Protein AF-A0A1F9KVV2-F1 (afdb_monomer_lite)

Secondary structure (DSSP, 8-state):
-------SSSS-EEEEEEEEEEETTSTTEEEEEEEEEEE-SS--TT-----------TT--

Radius of gyration: 15.45 Å; chains: 1; bounding box: 33×18×43 Å

pLDDT: mean 81.63, std 8.92, range [61.25, 94.0]

Structure (mmCIF, N/CA/C/O backbone):
data_AF-A0A1F9KVV2-F1
#
_entry.id   AF-A0A1F9KVV2-F1
#
loop_
_atom_site.group_PDB
_atom_site.id
_atom_site.type_symbol
_atom_site.label_atom_id
_atom_site.label_alt_id
_atom_site.label_comp_id
_atom_site.label_asym_id
_atom_site.label_entity_id
_atom_site.label_seq_id
_atom_site.pdbx_PDB_ins_code
_atom_site.Cartn_x
_atom_site.Cartn_y
_atom_site.Cartn_z
_atom_site.occupancy
_atom_site.B_iso_or_equiv
_atom_site.auth_seq_id
_atom_site.auth_comp_id
_atom_site.auth_asym_id
_atom_site.auth_atom_id
_atom_site.pdbx_PDB_model_num
ATOM 1 N N . MET A 1 1 ? -11.019 1.774 -6.691 1.00 62.41 1 MET A N 1
ATOM 2 C CA . MET A 1 1 ? -10.770 3.191 -6.303 1.00 62.41 1 MET A CA 1
ATOM 3 C C . MET A 1 1 ? -10.135 3.250 -4.917 1.00 62.41 1 MET A C 1
ATOM 5 O O . MET A 1 1 ? -10.706 2.689 -3.990 1.00 62.41 1 MET A O 1
ATOM 9 N N . LEU A 1 2 ? -8.994 3.935 -4.764 1.00 63.56 2 LEU A N 1
ATOM 10 C CA . LEU A 1 2 ? -8.356 4.182 -3.462 1.00 63.56 2 LEU A CA 1
ATOM 11 C C . LEU A 1 2 ? -9.136 5.270 -2.703 1.00 63.56 2 LEU A C 1
ATOM 13 O O . LEU A 1 2 ? -9.305 6.373 -3.220 1.00 63.56 2 LEU A O 1
ATOM 17 N N . ARG A 1 3 ? -9.641 4.973 -1.502 1.00 68.81 3 ARG A N 1
ATOM 18 C CA . ARG A 1 3 ? -10.452 5.908 -0.696 1.00 68.81 3 ARG A CA 1
ATOM 19 C C . ARG A 1 3 ? -9.918 6.031 0.730 1.00 68.81 3 ARG A C 1
ATOM 21 O O . ARG A 1 3 ? -9.517 5.047 1.342 1.00 68.81 3 ARG A O 1
ATOM 28 N N . ALA A 1 4 ? -9.968 7.236 1.286 1.00 64.81 4 ALA A N 1
ATOM 29 C CA . ALA A 1 4 ? -9.548 7.514 2.663 1.00 64.81 4 ALA A CA 1
ATOM 30 C C . ALA A 1 4 ? -10.709 7.473 3.678 1.00 64.81 4 ALA A C 1
ATOM 32 O O . ALA A 1 4 ? -10.576 7.974 4.795 1.00 64.81 4 ALA A O 1
ATOM 33 N N . GLU A 1 5 ? -11.868 6.941 3.282 1.00 66.94 5 GLU A N 1
ATOM 34 C CA . GLU A 1 5 ? -13.041 6.846 4.150 1.00 66.94 5 GLU A CA 1
ATOM 35 C C . GLU A 1 5 ? -12.764 5.959 5.370 1.00 66.94 5 GLU A C 1
ATOM 37 O O . GLU A 1 5 ? -12.079 4.938 5.276 1.00 66.94 5 GLU A O 1
ATOM 42 N N . ARG A 1 6 ? -13.315 6.363 6.515 1.00 67.62 6 ARG A N 1
ATOM 43 C CA . ARG A 1 6 ? -13.202 5.645 7.784 1.00 67.62 6 ARG A CA 1
ATOM 44 C C . ARG A 1 6 ? -14.586 5.209 8.235 1.00 67.62 6 ARG A C 1
ATOM 46 O O . ARG A 1 6 ? -15.545 5.966 8.112 1.00 67.62 6 ARG A O 1
ATOM 53 N N . SER A 1 7 ? -14.672 3.996 8.759 1.00 65.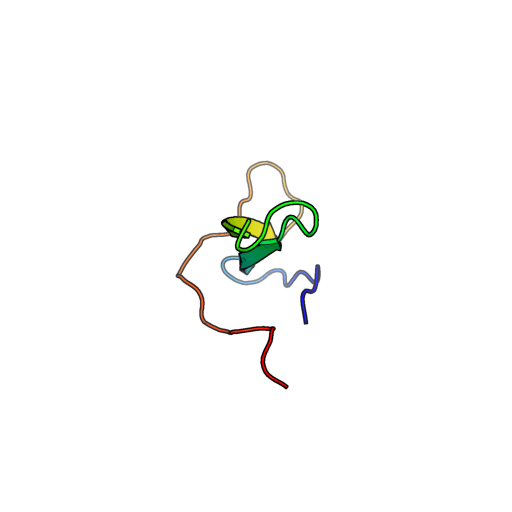62 7 SER A N 1
ATOM 54 C CA . SER A 1 7 ? -15.852 3.470 9.436 1.00 65.62 7 SER A CA 1
ATOM 55 C C . SER A 1 7 ? -15.414 3.113 10.848 1.00 65.62 7 SER A C 1
ATOM 57 O O . SER A 1 7 ? -14.426 2.406 10.983 1.00 65.62 7 SER A O 1
ATOM 59 N N . GLU A 1 8 ? -16.110 3.582 11.887 1.00 61.25 8 GLU A N 1
ATOM 60 C CA . GLU A 1 8 ? -15.751 3.365 13.306 1.00 61.25 8 GLU A CA 1
ATOM 61 C C . GLU A 1 8 ? -15.910 1.900 13.781 1.00 61.25 8 GLU A C 1
ATOM 63 O O . GLU A 1 8 ? -16.088 1.635 14.971 1.00 61.25 8 GLU A O 1
ATOM 68 N N . LYS A 1 9 ? -15.937 0.933 12.858 1.00 67.00 9 LYS A N 1
ATOM 69 C CA . LYS A 1 9 ? -16.116 -0.493 13.137 1.00 67.00 9 LYS A CA 1
ATOM 70 C C . LYS A 1 9 ? -15.172 -1.321 12.262 1.00 67.00 9 LYS A C 1
ATOM 72 O O . LYS A 1 9 ? -15.240 -1.236 11.038 1.00 67.00 9 LYS A O 1
ATOM 77 N N . GLY A 1 10 ? -14.376 -2.186 12.893 1.00 74.44 10 GLY A N 1
ATOM 78 C CA . GLY A 1 10 ? -13.537 -3.193 12.232 1.00 74.44 10 GLY A CA 1
ATOM 79 C C . GLY A 1 10 ? -12.045 -2.851 12.211 1.00 74.44 10 GLY A C 1
ATOM 80 O O . GLY A 1 10 ? -11.589 -1.958 12.909 1.00 74.44 10 GLY A O 1
ATOM 81 N N . ASN A 1 11 ? -11.283 -3.570 11.386 1.00 77.94 11 ASN A N 1
ATOM 82 C CA . ASN A 1 11 ? -9.814 -3.538 11.356 1.00 77.94 11 ASN A CA 1
ATOM 83 C C . ASN A 1 11 ? -9.210 -2.310 10.644 1.00 77.94 11 ASN A C 1
ATOM 85 O O . ASN A 1 11 ? -8.001 -2.244 10.427 1.00 77.94 11 ASN A O 1
ATOM 89 N N . GLY A 1 12 ? -10.032 -1.331 10.261 1.00 78.75 12 GLY A N 1
ATOM 90 C CA . GLY A 1 12 ? -9.639 -0.291 9.315 1.00 78.75 12 GLY A CA 1
ATOM 91 C C . GLY A 1 12 ? -9.479 -0.871 7.911 1.00 78.75 12 GLY A C 1
ATOM 92 O O . GLY A 1 12 ? -10.203 -1.785 7.512 1.00 78.75 12 GLY A O 1
ATOM 93 N N . ARG A 1 13 ? -8.552 -0.322 7.130 1.00 84.56 13 ARG A N 1
ATOM 94 C CA . ARG A 1 13 ? -8.295 -0.773 5.763 1.00 84.56 13 ARG A CA 1
ATOM 95 C C . ARG A 1 13 ? -6.809 -0.757 5.464 1.00 84.56 13 ARG A C 1
ATOM 97 O O . ARG A 1 13 ? -6.144 0.236 5.737 1.00 84.56 13 ARG A O 1
ATOM 104 N N . VAL A 1 14 ? -6.311 -1.819 4.846 1.00 86.31 14 VAL A N 1
ATOM 105 C CA . VAL A 1 14 ? -4.946 -1.873 4.322 1.00 86.31 14 VAL A CA 1
ATOM 106 C C . VAL A 1 14 ? -5.003 -1.926 2.803 1.00 86.31 14 VAL A C 1
ATOM 108 O O . VAL A 1 14 ? -5.732 -2.726 2.220 1.00 86.31 14 VAL A O 1
ATOM 111 N N . TYR A 1 15 ? -4.263 -1.031 2.159 1.00 86.12 15 TYR A N 1
ATOM 112 C CA . TYR A 1 15 ? -4.081 -1.020 0.717 1.00 86.12 15 TYR A CA 1
ATOM 113 C C . TYR A 1 15 ? -2.713 -1.581 0.370 1.00 86.12 15 TYR A C 1
ATOM 115 O O . TYR A 1 15 ? -1.697 -1.005 0.752 1.00 86.12 15 TYR A O 1
ATOM 123 N N . HIS A 1 16 ? -2.715 -2.662 -0.401 1.00 89.50 16 HIS A N 1
ATOM 124 C CA . HIS A 1 16 ? -1.534 -3.213 -1.051 1.00 89.50 16 HIS A CA 1
ATOM 125 C C . HIS A 1 16 ? -1.440 -2.590 -2.443 1.00 89.50 16 HIS A C 1
ATOM 127 O O . HIS A 1 16 ? -2.237 -2.902 -3.328 1.00 89.50 16 HIS A O 1
ATOM 133 N N . ILE A 1 17 ? -0.534 -1.629 -2.614 1.00 88.06 17 ILE A N 1
ATOM 134 C CA . ILE A 1 17 ? -0.356 -0.911 -3.879 1.00 88.06 17 ILE A CA 1
ATOM 135 C C . ILE A 1 17 ? 0.844 -1.502 -4.597 1.00 88.06 17 ILE A C 1
ATOM 137 O O . ILE A 1 17 ? 1.979 -1.252 -4.202 1.00 88.06 17 ILE A O 1
ATOM 141 N N . TYR A 1 18 ? 0.586 -2.242 -5.670 1.00 90.00 18 TYR A N 1
ATOM 142 C CA . TYR A 1 18 ? 1.616 -2.724 -6.583 1.00 90.00 18 TYR A CA 1
ATOM 143 C C . TYR A 1 18 ? 1.839 -1.703 -7.692 1.00 90.00 18 TYR A C 1
ATOM 145 O O . TYR A 1 18 ? 0.884 -1.171 -8.259 1.00 90.00 18 TYR A O 1
ATOM 153 N N . PHE A 1 19 ? 3.099 -1.426 -8.002 1.00 88.25 19 PHE A N 1
ATOM 154 C CA . PHE A 1 19 ? 3.467 -0.525 -9.083 1.00 88.25 19 PHE A CA 1
ATOM 155 C C . PHE A 1 19 ? 4.626 -1.095 -9.896 1.00 88.25 19 PHE A C 1
ATOM 157 O O . PHE A 1 19 ? 5.492 -1.797 -9.375 1.00 88.25 19 PHE A O 1
ATOM 164 N N . THR A 1 20 ? 4.658 -0.732 -11.174 1.00 91.56 20 THR A N 1
ATOM 165 C CA . THR A 1 20 ? 5.794 -0.965 -12.064 1.00 91.56 20 THR A CA 1
ATOM 166 C C . THR A 1 20 ? 6.286 0.391 -12.545 1.00 91.56 20 THR A C 1
ATOM 168 O O . THR A 1 20 ? 5.534 1.144 -13.161 1.00 91.56 20 THR A O 1
ATOM 171 N N . ALA A 1 21 ? 7.535 0.721 -12.236 1.00 90.69 21 ALA A N 1
ATOM 172 C CA . ALA A 1 21 ? 8.204 1.901 -12.756 1.00 90.69 21 ALA A CA 1
ATOM 173 C C . ALA A 1 21 ? 8.999 1.518 -14.007 1.00 90.69 21 ALA A C 1
ATOM 175 O O . ALA A 1 21 ? 9.689 0.499 -14.027 1.00 90.69 21 ALA A O 1
ATOM 176 N N . THR A 1 22 ? 8.899 2.336 -15.051 1.00 92.75 22 THR A N 1
ATOM 177 C CA . THR A 1 22 ? 9.609 2.144 -16.320 1.00 92.75 22 THR A CA 1
ATOM 178 C C . 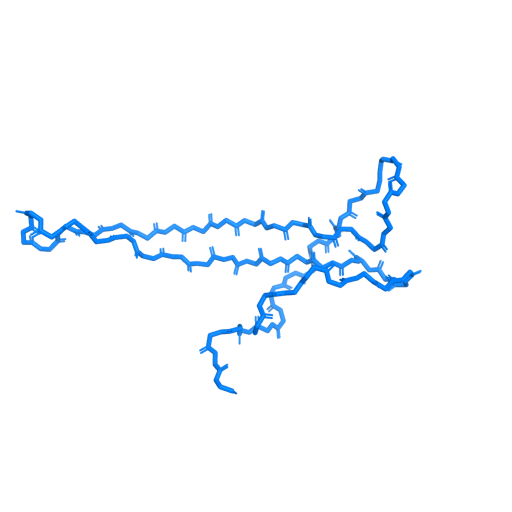THR A 1 22 ? 10.540 3.319 -16.573 1.00 92.75 22 THR A C 1
ATOM 180 O O . THR A 1 22 ? 10.095 4.467 -16.536 1.00 92.75 22 THR A O 1
ATOM 183 N N . ASP A 1 23 ? 11.804 3.034 -16.869 1.00 88.25 23 ASP A N 1
ATOM 184 C CA . ASP A 1 23 ? 12.759 4.012 -17.377 1.00 88.25 23 ASP A CA 1
ATOM 185 C C . ASP A 1 23 ? 12.716 3.991 -18.906 1.00 88.25 23 ASP A C 1
ATOM 187 O O . ASP A 1 23 ? 13.070 3.003 -19.547 1.00 88.25 23 ASP A O 1
ATOM 191 N N . ASN A 1 24 ? 12.252 5.089 -19.497 1.00 87.56 24 ASN A N 1
ATOM 192 C CA . ASN A 1 24 ? 12.117 5.221 -20.943 1.00 87.56 24 ASN A CA 1
ATOM 193 C C . ASN A 1 24 ? 13.446 5.521 -21.657 1.00 87.56 24 ASN A C 1
ATOM 195 O O . ASN A 1 24 ? 13.475 5.519 -22.887 1.00 87.56 24 ASN A O 1
ATOM 199 N N . GLN A 1 25 ? 14.529 5.776 -20.916 1.00 88.75 25 GLN A N 1
ATOM 200 C CA . GLN A 1 25 ? 15.855 6.050 -21.474 1.00 88.75 25 GLN A CA 1
ATOM 201 C C . GLN A 1 25 ? 16.642 4.763 -21.756 1.00 88.75 25 GLN A C 1
ATOM 203 O O . GLN A 1 25 ? 17.518 4.754 -22.621 1.00 88.75 25 GLN A O 1
ATOM 208 N N . VAL A 1 26 ? 16.310 3.662 -21.074 1.00 83.88 26 VAL A N 1
ATOM 209 C CA . VAL A 1 26 ? 16.951 2.352 -21.243 1.00 83.88 26 VAL A CA 1
ATOM 210 C C . VAL A 1 26 ? 15.947 1.363 -21.827 1.00 83.88 26 VAL A C 1
ATOM 212 O O . VAL A 1 26 ? 14.869 1.146 -21.281 1.00 83.88 26 VAL A O 1
ATOM 215 N N . THR A 1 27 ? 16.304 0.705 -22.934 1.00 87.31 27 THR A N 1
ATOM 216 C CA . THR A 1 27 ? 15.443 -0.337 -23.517 1.00 87.31 27 THR A CA 1
ATOM 217 C C . THR A 1 27 ? 15.265 -1.477 -22.512 1.00 87.31 27 THR A C 1
ATOM 219 O O . THR A 1 27 ? 16.233 -2.138 -22.146 1.00 87.31 27 THR A O 1
ATOM 222 N N . GLY A 1 28 ? 14.027 -1.698 -22.063 1.00 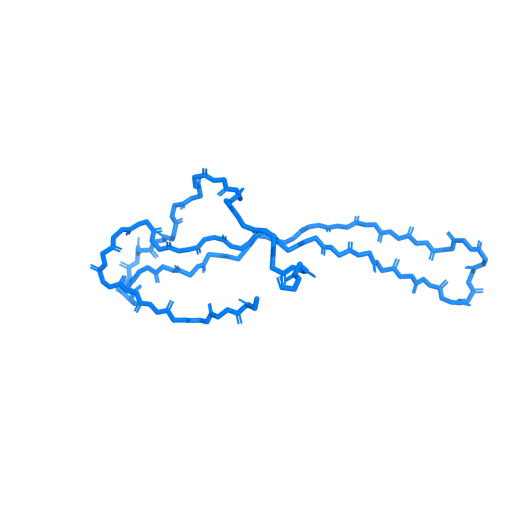83.75 28 GLY A N 1
ATOM 223 C CA . GLY A 1 28 ? 13.697 -2.725 -21.070 1.00 83.75 28 GLY A CA 1
ATOM 224 C C . GLY A 1 28 ? 13.951 -2.323 -19.613 1.00 83.75 28 GLY A C 1
ATOM 225 O O . GLY A 1 28 ? 13.829 -3.172 -18.731 1.00 83.75 28 GLY A O 1
ATOM 226 N N . GLY A 1 29 ? 14.274 -1.055 -19.336 1.00 88.19 29 GLY A N 1
ATOM 227 C CA . GLY A 1 29 ? 14.418 -0.549 -17.974 1.00 88.19 29 GLY A CA 1
ATOM 228 C C . GLY A 1 29 ? 13.079 -0.556 -17.242 1.00 88.19 29 GLY A C 1
ATOM 229 O O . GLY A 1 29 ? 12.234 0.307 -17.468 1.00 88.19 29 GLY A O 1
ATOM 230 N N . SER A 1 30 ? 12.862 -1.526 -16.356 1.00 93.62 30 SER A N 1
ATOM 231 C CA . SER A 1 30 ? 11.698 -1.529 -15.471 1.00 93.62 30 SER A CA 1
ATOM 232 C C . SER A 1 30 ? 12.009 -2.157 -14.120 1.00 93.62 30 SER A C 1
ATOM 234 O O . SER A 1 30 ? 12.864 -3.037 -14.007 1.00 93.62 30 SER A O 1
ATOM 236 N N . CYS A 1 31 ? 11.301 -1.711 -13.090 1.00 92.81 31 CYS A N 1
ATOM 237 C CA . CYS A 1 31 ? 11.288 -2.346 -11.783 1.00 92.81 31 CYS A CA 1
ATOM 238 C C . CYS A 1 31 ? 9.857 -2.400 -11.252 1.00 92.81 31 CYS A C 1
ATOM 240 O O . CYS A 1 31 ? 9.029 -1.548 -11.567 1.00 92.81 31 CYS A O 1
ATOM 242 N N . SER A 1 32 ? 9.554 -3.423 -10.459 1.00 94.00 32 SER A N 1
ATOM 243 C CA . SER A 1 32 ? 8.261 -3.547 -9.783 1.00 94.00 32 SER A CA 1
ATOM 244 C C . SER A 1 32 ? 8.454 -3.464 -8.278 1.00 94.00 32 SER A C 1
ATOM 246 O O . SER A 1 32 ? 9.483 -3.893 -7.755 1.00 94.00 32 SER A O 1
ATOM 248 N N . GLY A 1 33 ? 7.465 -2.911 -7.588 1.00 92.81 33 GLY A N 1
ATOM 249 C CA . GLY A 1 33 ? 7.473 -2.760 -6.142 1.00 92.81 33 GLY A CA 1
ATOM 250 C C . GLY A 1 33 ? 6.066 -2.739 -5.567 1.00 92.81 33 GLY A C 1
ATOM 251 O O . GLY A 1 33 ? 5.073 -2.675 -6.295 1.00 92.81 33 GLY A O 1
ATOM 252 N N . SER A 1 34 ? 5.990 -2.795 -4.241 1.00 91.81 34 SER A N 1
ATOM 253 C CA . SER A 1 34 ? 4.734 -2.705 -3.506 1.00 91.81 34 SER A CA 1
ATOM 254 C C . SER A 1 34 ? 4.857 -1.781 -2.299 1.00 91.81 34 SER A C 1
ATOM 256 O O . SER A 1 34 ? 5.907 -1.728 -1.657 1.00 91.81 34 SER A O 1
ATOM 258 N N . VAL A 1 35 ? 3.778 -1.069 -1.977 1.00 90.50 35 VAL A N 1
ATOM 259 C CA . VAL A 1 35 ? 3.656 -0.228 -0.779 1.00 90.50 35 VAL A CA 1
ATOM 260 C C . VAL A 1 35 ? 2.375 -0.586 -0.040 1.00 90.50 35 VAL A C 1
ATOM 262 O O . VAL A 1 35 ? 1.304 -0.633 -0.646 1.00 90.50 35 VAL A O 1
ATOM 265 N N . ASN A 1 36 ? 2.486 -0.768 1.275 1.00 89.19 36 ASN A N 1
ATOM 266 C CA . ASN A 1 36 ? 1.344 -1.042 2.139 1.00 89.19 36 ASN A CA 1
ATOM 267 C C . ASN A 1 36 ? 0.919 0.249 2.842 1.00 89.19 36 ASN A C 1
ATOM 269 O O . ASN A 1 36 ? 1.721 0.876 3.536 1.00 89.19 36 ASN A O 1
ATOM 273 N N . ILE A 1 37 ? -0.341 0.647 2.668 1.00 87.50 37 ILE A N 1
ATOM 274 C CA . ILE A 1 37 ? -0.917 1.834 3.310 1.00 87.50 37 ILE A CA 1
ATOM 275 C C . ILE A 1 37 ? -2.031 1.408 4.259 1.00 87.50 37 ILE A C 1
ATOM 277 O O . ILE A 1 37 ? -3.070 0.917 3.824 1.00 87.50 37 ILE A O 1
ATOM 281 N N . GLY A 1 38 ? -1.831 1.652 5.554 1.00 87.31 38 GLY A N 1
ATOM 282 C CA . GLY A 1 38 ? -2.857 1.476 6.576 1.00 87.31 38 GLY A CA 1
ATOM 283 C C . GLY A 1 38 ? -3.709 2.732 6.749 1.00 87.31 38 GLY A C 1
ATOM 284 O O . GLY A 1 38 ? -3.189 3.820 6.992 1.00 87.31 38 GLY A O 1
ATOM 285 N N . VAL A 1 39 ? -5.026 2.575 6.673 1.00 86.06 39 VAL A N 1
ATOM 286 C CA . VAL A 1 39 ? -6.025 3.574 7.058 1.00 86.06 39 VAL A CA 1
ATOM 287 C C . VAL A 1 39 ? -6.759 3.032 8.284 1.00 86.06 39 VAL A C 1
ATOM 289 O O . VAL A 1 39 ? -7.647 2.190 8.134 1.00 86.06 39 VAL A O 1
ATOM 292 N N . PRO A 1 40 ? -6.384 3.469 9.499 1.00 85.69 40 PRO A N 1
ATOM 293 C CA . PRO A 1 40 ? -7.067 3.050 10.714 1.00 85.69 40 PRO A CA 1
ATOM 294 C C . PRO A 1 40 ? -8.540 3.472 10.690 1.00 85.69 40 PRO A C 1
ATOM 296 O O . PRO A 1 40 ? -8.906 4.484 10.081 1.00 85.69 40 PRO A O 1
ATOM 299 N N . ASP A 1 41 ? -9.370 2.700 11.382 1.00 83.94 41 ASP A N 1
ATOM 300 C CA . ASP A 1 41 ? -10.808 2.930 11.548 1.00 83.94 41 ASP A CA 1
ATOM 301 C C . ASP A 1 41 ? -11.123 4.241 12.299 1.00 83.94 41 ASP A C 1
ATOM 303 O O . ASP A 1 41 ? -12.149 4.878 12.062 1.00 83.94 41 ASP A O 1
ATOM 307 N N . THR A 1 42 ? -10.201 4.698 13.153 1.00 80.00 42 THR A N 1
ATOM 308 C CA . THR A 1 42 ? -10.297 5.940 13.927 1.00 80.00 42 THR A CA 1
ATOM 309 C C . THR A 1 42 ? -8.993 6.744 13.894 1.00 80.00 42 THR A C 1
ATOM 311 O O . THR A 1 42 ? -7.918 6.225 13.619 1.00 80.00 42 THR A O 1
ATOM 314 N N . MET A 1 43 ? -9.061 8.043 14.207 1.00 82.19 43 MET A N 1
ATOM 315 C CA . MET A 1 43 ? -7.872 8.910 14.332 1.00 82.19 43 MET A CA 1
ATOM 316 C C . MET A 1 43 ? -7.278 8.923 15.751 1.00 82.19 43 MET A C 1
ATOM 318 O O . MET A 1 43 ? -6.464 9.787 16.079 1.00 82.19 43 MET A O 1
ATOM 322 N N . LYS A 1 44 ? -7.713 8.009 16.627 1.00 82.94 44 LYS A N 1
ATOM 323 C CA . LYS A 1 44 ? -7.222 7.943 18.006 1.00 82.94 44 LYS A CA 1
ATOM 324 C C . LYS A 1 44 ? -5.753 7.519 18.010 1.00 82.94 44 LYS A C 1
ATOM 326 O O . LYS A 1 44 ? -5.339 6.657 17.239 1.00 82.94 44 LYS A O 1
ATOM 331 N N . SER A 1 45 ? -4.972 8.116 18.907 1.00 80.81 45 SER A N 1
ATOM 332 C CA . SER A 1 45 ? -3.556 7.775 19.058 1.00 80.81 45 SER A CA 1
ATOM 333 C C . SER A 1 45 ? -3.376 6.287 19.377 1.00 80.81 45 SER A C 1
ATOM 335 O O . SER A 1 45 ? -4.147 5.714 20.149 1.00 80.81 45 SER A O 1
ATOM 337 N N . GLY A 1 46 ? -2.364 5.668 18.770 1.00 80.12 46 GLY A N 1
ATOM 338 C CA . GLY A 1 46 ? -2.034 4.254 18.963 1.00 80.12 46 GLY A CA 1
ATOM 339 C C . GLY A 1 46 ? -2.926 3.265 18.209 1.00 80.12 46 GLY A C 1
ATOM 340 O O . GLY A 1 46 ? -2.713 2.064 18.337 1.00 80.12 46 GLY A O 1
ATOM 341 N N . GLN A 1 47 ? -3.901 3.729 17.421 1.00 82.75 47 GLN A N 1
ATOM 342 C CA . GLN A 1 47 ? -4.698 2.855 16.558 1.00 82.75 47 GLN A CA 1
ATOM 343 C C . GLN A 1 47 ? -4.006 2.658 15.207 1.00 82.75 47 GLN A C 1
ATOM 345 O O . GLN A 1 47 ? -3.520 3.610 14.596 1.00 82.75 47 GLN A O 1
ATOM 350 N N . SER A 1 48 ? -3.954 1.411 14.746 1.00 84.25 48 SER A N 1
ATOM 351 C CA . SER A 1 48 ? -3.402 1.017 13.447 1.00 84.25 48 SER A CA 1
ATOM 352 C C . SER A 1 48 ? -4.398 0.124 12.725 1.00 84.25 48 SER A C 1
ATOM 354 O O . SER A 1 48 ? -5.162 -0.591 13.369 1.00 84.25 48 SER A O 1
ATOM 356 N N . ALA A 1 49 ? -4.385 0.163 11.395 1.00 86.50 49 ALA A N 1
ATOM 357 C CA . ALA A 1 49 ? -5.129 -0.813 10.614 1.00 86.50 49 ALA A CA 1
ATOM 358 C C . ALA A 1 49 ? -4.489 -2.202 10.772 1.00 86.50 49 ALA A C 1
ATOM 360 O O . ALA A 1 49 ? -3.261 -2.309 10.814 1.00 86.50 49 ALA A O 1
ATOM 361 N N . VAL A 1 50 ? -5.311 -3.246 10.845 1.00 86.69 50 VAL A N 1
ATOM 362 C CA . VAL A 1 50 ? -4.854 -4.642 10.843 1.00 86.69 50 VAL A CA 1
ATOM 363 C 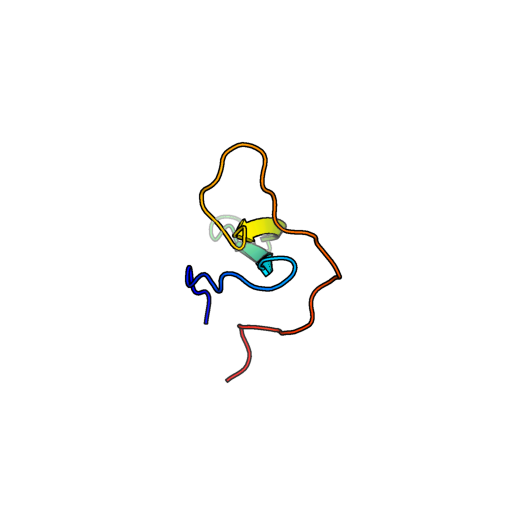C . VAL A 1 50 ? -4.924 -5.167 9.412 1.00 86.69 50 VAL A C 1
ATOM 365 O O . VAL A 1 50 ? -5.932 -4.996 8.726 1.00 86.69 50 VAL A O 1
ATOM 368 N N . ASP A 1 51 ? -3.824 -5.757 8.949 1.00 84.38 51 ASP A N 1
ATOM 369 C CA . ASP A 1 51 ? -3.718 -6.343 7.615 1.00 84.38 51 ASP A CA 1
ATOM 370 C C . ASP A 1 51 ? -4.169 -7.807 7.638 1.00 84.38 51 ASP A C 1
ATOM 372 O O . ASP A 1 51 ? -3.405 -8.687 8.031 1.00 84.38 51 ASP A O 1
ATOM 376 N N . ASP A 1 52 ? -5.402 -8.063 7.201 1.00 82.62 52 ASP A N 1
ATOM 377 C CA . ASP A 1 52 ? -5.934 -9.423 7.014 1.00 82.62 52 ASP A CA 1
ATOM 378 C C . ASP A 1 52 ? -5.750 -9.938 5.572 1.00 82.62 52 ASP A C 1
ATOM 380 O O . ASP A 1 52 ? -6.351 -10.938 5.174 1.00 82.62 52 ASP A O 1
ATOM 384 N N . GLY A 1 53 ? -4.927 -9.255 4.769 1.00 77.44 53 GLY A N 1
ATOM 385 C CA . GLY A 1 53 ? -4.673 -9.584 3.371 1.00 77.44 53 GLY A CA 1
ATOM 386 C C . GLY A 1 53 ? -5.540 -8.811 2.374 1.00 77.44 53 GLY A C 1
ATOM 387 O O . GLY A 1 53 ? -6.559 -8.195 2.697 1.00 77.44 53 GLY A O 1
ATOM 388 N N . GLN A 1 54 ? -5.111 -8.823 1.109 1.00 72.94 54 GLN A N 1
ATOM 389 C CA . GLN A 1 54 ? -5.788 -8.099 0.037 1.00 72.94 54 GLN A CA 1
ATOM 390 C C . GLN A 1 54 ? -7.052 -8.835 -0.422 1.00 72.94 54 GLN A C 1
ATOM 392 O O . GLN A 1 54 ? -6.987 -9.865 -1.086 1.00 72.94 54 GLN A O 1
ATOM 397 N N . LEU A 1 55 ? -8.214 -8.257 -0.116 1.00 74.88 55 LEU A N 1
ATOM 398 C CA . LEU A 1 55 ? -9.519 -8.803 -0.511 1.00 74.88 55 LEU A CA 1
ATOM 399 C C . LEU A 1 55 ? -10.061 -8.218 -1.825 1.00 74.88 55 LEU A C 1
ATOM 401 O O . LEU A 1 55 ? -11.055 -8.712 -2.352 1.00 74.88 55 LEU A O 1
ATOM 405 N N . TYR A 1 56 ? -9.454 -7.144 -2.340 1.00 77.69 56 TYR A N 1
ATOM 406 C CA . TYR A 1 56 ? -9.957 -6.425 -3.511 1.00 77.69 56 TYR A CA 1
ATOM 407 C C . TYR A 1 56 ? -8.825 -5.824 -4.353 1.00 77.69 56 TYR A C 1
ATOM 409 O O . TYR A 1 56 ? -7.943 -5.130 -3.834 1.00 77.69 56 TYR A O 1
ATOM 417 N N . ASP A 1 57 ? -8.884 -6.056 -5.665 1.00 79.06 57 ASP A N 1
ATOM 418 C CA . ASP A 1 57 ? -8.040 -5.386 -6.651 1.00 79.06 57 ASP A CA 1
ATOM 419 C C . ASP A 1 57 ? -8.761 -4.139 -7.173 1.00 79.06 57 ASP A C 1
ATOM 421 O O . ASP A 1 57 ? -9.772 -4.207 -7.868 1.00 79.06 57 ASP A O 1
ATOM 425 N N . SER A 1 58 ? -8.227 -2.974 -6.811 1.00 75.88 58 SER A N 1
ATOM 426 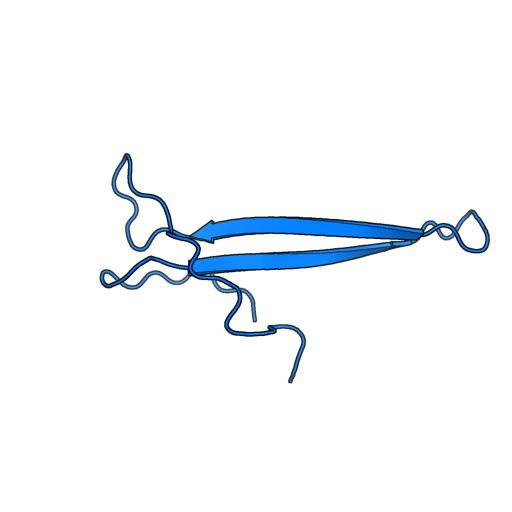C CA . SER A 1 58 ? -8.795 -1.676 -7.177 1.00 75.88 58 SER A CA 1
ATOM 427 C C . SER A 1 58 ? -8.456 -1.209 -8.593 1.00 75.88 58 SER A C 1
ATOM 429 O O . SER A 1 58 ? -8.841 -0.085 -8.930 1.00 75.88 58 SER A O 1
ATOM 431 N N . THR A 1 59 ? -7.728 -2.010 -9.376 1.00 79.81 59 THR A N 1
ATOM 432 C CA . THR A 1 59 ? -7.397 -1.736 -10.784 1.00 79.81 59 THR A CA 1
ATOM 433 C C . THR A 1 59 ? -8.412 -2.326 -11.765 1.00 79.81 59 THR A C 1
ATOM 435 O O . THR A 1 59 ? -8.423 -1.944 -12.935 1.00 79.81 59 THR A O 1
ATOM 438 N N . LEU A 1 60 ? -9.291 -3.211 -11.285 1.00 75.94 60 LEU A N 1
ATOM 439 C CA . LEU A 1 60 ? -10.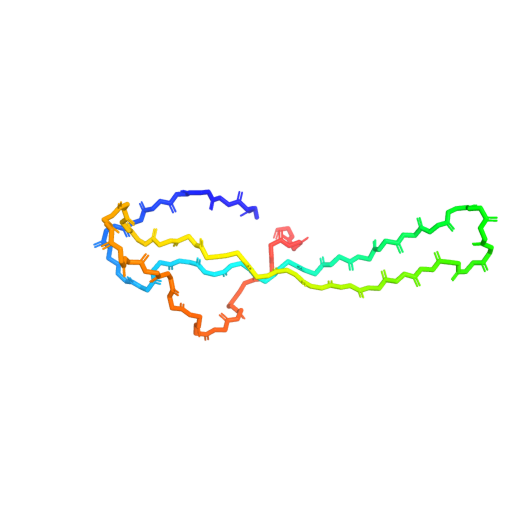387 -3.783 -12.062 1.00 75.94 60 LEU A CA 1
ATOM 440 C C . LEU A 1 60 ? -11.575 -2.797 -12.146 1.00 75.94 60 LEU A C 1
ATOM 442 O O . LEU A 1 60 ? -11.774 -2.020 -11.204 1.00 75.94 60 LEU A O 1
ATOM 446 N N . PRO A 1 61 ? -12.333 -2.793 -13.264 1.00 62.66 61 PRO A N 1
ATOM 447 C CA . PRO A 1 61 ? -13.487 -1.912 -13.459 1.00 62.66 61 PRO A CA 1
ATOM 448 C C . PRO A 1 61 ? -14.665 -2.208 -12.522 1.00 62.66 61 PRO A C 1
ATOM 450 O O . PRO A 1 61 ? -14.885 -3.391 -12.174 1.00 62.66 61 PRO A O 1
#

Sequence (61 aa):
MLRAERSEKGNGRVYHIYFTATDNQVTGGSCSGSVNIGVPDTMKSGQSAVDDGQLYDSTLP

Foldseek 3Di:
DDDLDAALDDQADKDWDKDKDADPVDDVRIDIDIDIDWRFNDPDPPTTHDDPDDPDDPVDD